Protein AF-A0A2R6QMA4-F1 (afdb_monomer)

Radius of gyration: 35.89 Å; Cα contacts (8 Å, |Δi|>4): 8; chains: 1; bounding box: 121×51×57 Å

Solvent-accessible surface area (backbone atoms only — not comparable to full-atom values): 8297 Å² total; per-residue (Å²): 139,79,84,89,86,84,86,83,83,79,84,91,81,84,79,74,72,69,64,63,62,60,57,60,68,69,70,57,81,78,71,84,70,76,75,81,68,76,78,65,88,81,57,54,73,68,55,47,51,52,52,50,53,50,51,51,50,51,52,50,50,55,51,52,54,50,57,53,52,71,72,54,73,66,62,73,55,56,52,52,52,50,50,52,56,57,70,70,51,81,52,86,86,41,92,81,43,87,59,80,84,58,76,73,50,52,62,73,72,65,48,79,88,81,60,96,70,74,96,78,78,135

InterPro domains:
  IPR015898 G-protein, gamma subunit-like domain [SM01224] (48-122)
  IPR045878 Guanine nucleotide-binding protein subunit gamma 1/2 [PTHR35129] (20-122)

Secondary structure (DSSP, 8-state):
--------PPP--SSSSSHHHHHHHHTS------------TT--HHHHHHHHHHHHHHHHHHHHHHHHHHH---HHHHHHHHHHHHHHS--TTSTTS-----TTTHHHHS--SS--------

Structure (mmCIF, N/CA/C/O backbone):
data_AF-A0A2R6QMA4-F1
#
_entry.id   AF-A0A2R6QMA4-F1
#
loop_
_atom_site.group_PDB
_atom_site.id
_atom_site.type_symbol
_atom_site.label_atom_id
_atom_site.label_alt_id
_atom_site.label_comp_id
_atom_site.label_asym_id
_atom_site.label_entity_id
_atom_site.label_seq_id
_atom_site.pdbx_PDB_ins_code
_atom_site.Cartn_x
_atom_site.Cartn_y
_atom_site.Cartn_z
_atom_site.occupancy
_atom_site.B_iso_or_equiv
_atom_site.auth_seq_id
_atom_site.auth_comp_id
_atom_site.auth_asym_id
_atom_site.auth_atom_id
_atom_site.pdbx_PDB_model_num
ATOM 1 N N . MET A 1 1 ? 88.375 6.491 11.988 1.00 38.50 1 MET A N 1
ATOM 2 C CA . MET A 1 1 ? 87.794 6.666 13.332 1.00 38.50 1 MET A CA 1
ATOM 3 C C . MET A 1 1 ? 86.502 7.444 13.143 1.00 38.50 1 MET A C 1
ATOM 5 O O . MET A 1 1 ? 86.578 8.450 12.461 1.00 38.50 1 MET A O 1
ATOM 9 N N . GLU A 1 2 ? 85.319 7.078 13.617 1.00 39.12 2 GLU A N 1
ATOM 10 C CA . GLU A 1 2 ? 84.864 6.065 14.578 1.00 39.12 2 GLU A CA 1
ATOM 11 C C . GLU A 1 2 ? 83.325 6.240 14.666 1.00 39.12 2 GLU A C 1
ATOM 13 O O . GLU A 1 2 ? 82.897 7.388 14.679 1.00 39.12 2 GLU A O 1
ATOM 18 N N . SER A 1 3 ? 82.569 5.127 14.653 1.00 44.31 3 SER A N 1
ATOM 19 C CA . SER A 1 3 ? 81.203 4.856 15.196 1.00 44.31 3 SER A CA 1
ATOM 20 C C . SER A 1 3 ? 79.996 5.765 14.794 1.00 44.31 3 SER A C 1
ATOM 22 O O . SER A 1 3 ? 80.136 6.978 14.757 1.00 44.31 3 SER A O 1
ATOM 24 N N . VAL A 1 4 ? 78.792 5.317 14.360 1.00 49.19 4 VAL A N 1
ATOM 25 C CA . VAL A 1 4 ? 77.819 4.297 14.868 1.00 49.19 4 VAL A CA 1
ATOM 26 C C . VAL A 1 4 ? 77.375 4.679 16.296 1.00 49.19 4 VAL A C 1
ATOM 28 O O . VAL A 1 4 ? 78.244 4.766 17.149 1.00 49.19 4 VAL A O 1
ATOM 31 N N . ASP A 1 5 ? 76.140 5.001 16.696 1.00 46.47 5 ASP A N 1
ATOM 32 C CA . ASP A 1 5 ? 74.747 4.946 16.219 1.00 46.47 5 ASP A CA 1
ATOM 33 C C . ASP A 1 5 ? 73.987 6.105 16.911 1.00 46.47 5 ASP A C 1
ATOM 35 O O . ASP A 1 5 ? 74.425 6.534 17.973 1.00 46.47 5 ASP A O 1
ATOM 39 N N . ASP A 1 6 ? 72.844 6.560 16.385 1.00 44.97 6 ASP A N 1
ATOM 40 C CA . ASP A 1 6 ? 71.690 6.918 17.230 1.00 44.97 6 ASP A CA 1
ATOM 41 C C . ASP A 1 6 ? 70.394 6.958 16.401 1.00 44.97 6 ASP A C 1
ATOM 43 O O . ASP A 1 6 ? 70.376 7.287 15.215 1.00 44.97 6 ASP A O 1
ATOM 47 N N . GLU A 1 7 ? 69.334 6.523 17.067 1.00 50.53 7 GLU A N 1
ATOM 48 C CA . GLU A 1 7 ? 68.044 6.036 16.589 1.00 50.53 7 GLU A CA 1
ATOM 49 C C . GLU A 1 7 ? 67.293 6.851 15.525 1.00 50.53 7 GLU A C 1
ATOM 51 O O . GLU A 1 7 ? 67.173 8.068 15.600 1.00 50.53 7 GLU A O 1
ATOM 56 N N . GLN A 1 8 ? 66.599 6.124 14.642 1.00 41.62 8 GLN A N 1
ATOM 57 C CA . GLN A 1 8 ? 65.155 6.318 14.493 1.00 41.62 8 GLN A CA 1
ATOM 58 C C . GLN A 1 8 ? 64.525 5.019 13.965 1.00 41.62 8 GLN A C 1
ATOM 60 O O . GLN A 1 8 ? 64.690 4.657 12.799 1.00 41.62 8 GLN A O 1
ATOM 65 N N . GLN A 1 9 ? 63.808 4.295 14.826 1.00 47.06 9 GLN A N 1
ATOM 66 C CA . GLN A 1 9 ? 62.956 3.188 14.392 1.00 47.06 9 GLN A CA 1
ATOM 67 C C . GLN A 1 9 ? 61.738 3.730 13.624 1.00 47.06 9 GLN A C 1
ATOM 69 O O . GLN A 1 9 ? 61.071 4.640 14.125 1.00 47.06 9 GLN A O 1
ATOM 74 N N . PRO A 1 10 ? 61.373 3.177 12.455 1.00 42.16 10 PRO A N 1
ATOM 75 C CA . PRO A 1 10 ? 60.012 3.299 11.960 1.00 42.16 10 PRO A CA 1
ATOM 76 C C . PRO A 1 10 ? 59.115 2.321 12.726 1.00 42.16 10 PRO A C 1
ATOM 78 O O . PRO A 1 10 ? 59.449 1.146 12.888 1.00 42.16 10 PRO A O 1
ATOM 81 N N . ASN A 1 11 ? 57.990 2.837 13.225 1.00 38.81 11 ASN A N 1
ATOM 82 C CA . ASN A 1 11 ? 56.992 2.053 13.937 1.00 38.81 11 ASN A CA 1
ATOM 83 C C . ASN A 1 11 ? 56.497 0.889 13.056 1.00 38.81 11 ASN A C 1
ATOM 85 O O . ASN A 1 11 ? 56.339 1.023 11.843 1.00 38.81 11 ASN A O 1
ATOM 89 N N . LEU A 1 12 ? 56.280 -0.254 13.697 1.00 47.91 12 LEU A N 1
ATOM 90 C CA . LEU A 1 12 ? 55.557 -1.406 13.175 1.00 47.91 12 LEU A CA 1
ATOM 91 C C . LEU A 1 12 ? 54.220 -1.439 13.921 1.00 47.91 12 LEU A C 1
ATOM 93 O O . LEU A 1 12 ? 54.108 -2.127 14.930 1.00 47.91 12 LEU A O 1
ATOM 97 N N . SER A 1 13 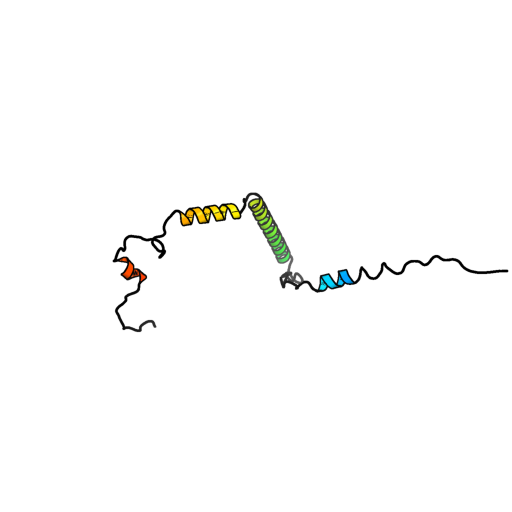? 53.244 -0.622 13.518 1.00 45.88 13 SER A N 1
ATOM 98 C CA . SER A 1 13 ? 51.897 -0.693 14.112 1.00 45.88 13 SER A CA 1
ATOM 99 C C . SER A 1 13 ? 50.750 -0.252 13.191 1.00 45.88 13 SER A C 1
ATOM 101 O O . SER A 1 13 ? 49.711 0.157 13.691 1.00 45.88 13 SER A O 1
ATOM 103 N N . SER A 1 14 ? 50.904 -0.292 11.864 1.00 46.22 14 SER A N 1
ATOM 104 C CA . SER A 1 14 ? 49.837 0.127 10.926 1.00 46.22 14 SER A CA 1
ATOM 105 C C . SER A 1 14 ? 49.531 -0.89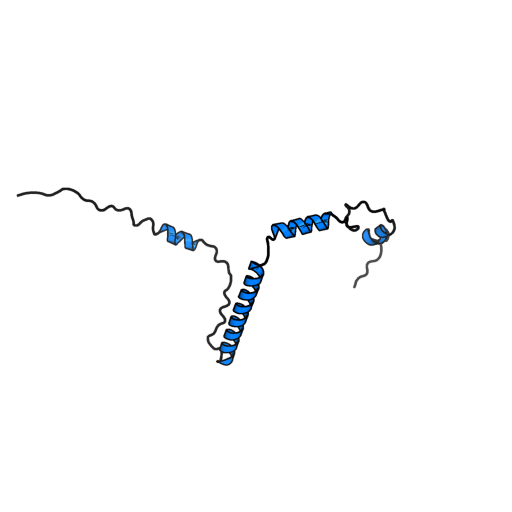9 9.834 1.00 46.22 14 SER A C 1
ATOM 107 O O . SER A 1 14 ? 49.065 -0.521 8.771 1.00 46.22 14 SER A O 1
ATOM 109 N N . LEU A 1 15 ? 49.810 -2.185 10.062 1.00 47.94 15 LEU A N 1
ATOM 110 C CA . LEU A 1 15 ? 49.471 -3.248 9.100 1.00 47.94 15 LEU A CA 1
ATOM 111 C C . LEU A 1 15 ? 48.595 -4.359 9.691 1.00 47.94 15 LEU A C 1
ATOM 113 O O . LEU A 1 15 ? 48.404 -5.376 9.041 1.00 47.94 15 LEU A O 1
ATOM 117 N N . GLU A 1 16 ? 48.067 -4.180 10.903 1.00 48.97 16 GLU A N 1
ATOM 118 C CA . GLU A 1 16 ? 47.198 -5.181 11.543 1.00 48.97 16 GLU A CA 1
ATOM 119 C C . GLU A 1 16 ? 45.730 -4.730 11.638 1.00 48.97 16 GLU A C 1
ATOM 121 O O . GLU A 1 16 ? 44.886 -5.514 12.048 1.00 48.97 16 GLU A O 1
ATOM 126 N N . GLU A 1 17 ? 45.390 -3.505 11.216 1.00 49.88 17 GLU A N 1
ATOM 127 C CA . GLU A 1 17 ? 44.007 -2.996 11.287 1.00 49.88 17 GLU A CA 1
ATOM 128 C C . GLU A 1 17 ? 43.196 -3.235 9.996 1.00 49.88 17 GLU A C 1
ATOM 130 O O . GLU A 1 17 ? 41.970 -3.196 10.036 1.00 49.88 17 GLU A O 1
ATOM 135 N N . ASP A 1 18 ? 43.845 -3.565 8.873 1.00 43.31 18 ASP A N 1
ATOM 136 C CA . ASP A 1 18 ? 43.159 -3.775 7.586 1.00 43.31 18 ASP A CA 1
ATOM 137 C C . ASP A 1 18 ? 42.663 -5.224 7.381 1.00 43.31 18 ASP A C 1
ATOM 139 O O . ASP A 1 18 ? 41.800 -5.472 6.537 1.00 43.31 18 ASP A O 1
ATOM 143 N N . GLU A 1 19 ? 43.179 -6.205 8.136 1.00 51.47 19 GLU A N 1
ATOM 144 C CA . GLU A 1 19 ? 42.798 -7.620 7.962 1.00 51.47 19 GLU A CA 1
ATOM 145 C C . GLU A 1 19 ? 41.523 -8.009 8.737 1.00 51.47 19 GLU A C 1
ATOM 147 O O . GLU A 1 19 ? 40.797 -8.906 8.301 1.00 51.47 19 GLU A O 1
ATOM 152 N N . GLU A 1 20 ? 41.181 -7.315 9.831 1.00 51.16 20 GLU A N 1
ATOM 153 C CA . GLU A 1 20 ? 39.947 -7.595 10.590 1.00 51.16 20 GLU A CA 1
ATOM 154 C C . GLU A 1 20 ? 38.683 -7.030 9.912 1.00 51.16 20 GLU A C 1
ATOM 156 O O . GLU A 1 20 ? 37.587 -7.576 10.085 1.00 51.16 20 GLU A O 1
ATOM 161 N N . GLU A 1 21 ? 38.808 -5.987 9.083 1.00 49.62 21 GLU A N 1
ATOM 162 C CA . GLU A 1 21 ? 37.663 -5.412 8.362 1.00 49.62 21 GLU A CA 1
ATOM 163 C C . GLU A 1 21 ? 37.218 -6.286 7.171 1.00 49.62 21 GLU A C 1
ATOM 165 O O . GLU A 1 21 ? 36.022 -6.366 6.879 1.00 49.62 21 GLU A O 1
ATOM 170 N N . GLU A 1 22 ? 38.140 -7.021 6.532 1.00 51.47 22 GLU A N 1
ATOM 171 C CA . GLU A 1 22 ? 37.840 -7.957 5.432 1.00 51.47 22 GLU A CA 1
ATOM 172 C C . GLU A 1 22 ? 37.097 -9.219 5.909 1.00 51.47 22 GLU A C 1
ATOM 174 O O . GLU A 1 22 ? 36.230 -9.751 5.199 1.00 51.47 22 GLU A O 1
ATOM 179 N N . GLU A 1 23 ? 37.381 -9.704 7.123 1.00 50.25 23 GLU A N 1
ATOM 180 C CA . GLU A 1 23 ? 36.742 -10.913 7.655 1.00 50.25 23 GLU A CA 1
ATOM 181 C C . GLU A 1 23 ? 35.278 -10.659 8.069 1.00 50.25 23 GLU A C 1
ATOM 183 O O . GLU A 1 23 ? 34.412 -11.531 7.903 1.00 50.25 23 GLU A O 1
ATOM 188 N N . ALA A 1 24 ? 34.951 -9.434 8.496 1.00 51.19 24 ALA A N 1
ATOM 189 C CA . ALA A 1 24 ? 33.599 -9.043 8.900 1.00 51.19 24 ALA A CA 1
ATOM 190 C C . ALA A 1 24 ? 32.589 -9.025 7.732 1.00 51.19 24 ALA A C 1
ATOM 192 O O . ALA A 1 24 ? 31.400 -9.302 7.926 1.00 51.19 24 ALA A O 1
ATOM 193 N N . ILE A 1 25 ? 33.045 -8.788 6.497 1.00 55.75 25 ILE A N 1
ATOM 194 C CA . ILE A 1 25 ? 32.186 -8.779 5.294 1.00 55.75 25 ILE A CA 1
ATOM 195 C C . ILE A 1 25 ? 31.817 -10.208 4.857 1.00 55.75 25 ILE A C 1
ATOM 197 O O . ILE A 1 25 ? 30.804 -10.433 4.186 1.00 55.75 25 ILE A O 1
ATOM 201 N N . ARG A 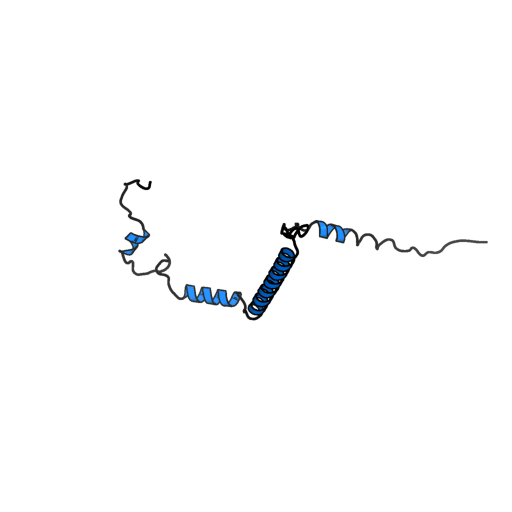1 26 ? 32.608 -11.212 5.261 1.00 55.38 26 ARG A N 1
ATOM 202 C CA . ARG A 1 26 ? 32.385 -12.625 4.911 1.00 55.38 26 ARG A CA 1
ATOM 203 C C . ARG A 1 26 ? 31.309 -13.296 5.777 1.00 55.38 26 ARG A C 1
ATOM 205 O O . ARG A 1 26 ? 30.758 -14.318 5.358 1.00 55.38 26 ARG A O 1
ATOM 212 N N . ALA A 1 27 ? 30.985 -12.728 6.938 1.00 57.72 27 ALA A N 1
ATOM 213 C CA . ALA A 1 27 ? 30.033 -13.293 7.897 1.00 57.72 27 ALA A CA 1
ATOM 214 C C . ALA A 1 27 ? 28.571 -12.844 7.693 1.00 57.72 27 ALA A C 1
ATOM 216 O O . ALA A 1 27 ? 27.689 -13.280 8.436 1.00 57.72 27 ALA A O 1
ATOM 217 N N . LEU A 1 28 ? 28.276 -12.015 6.684 1.00 60.19 28 LEU A N 1
ATOM 218 C CA . LEU A 1 28 ? 26.895 -11.646 6.381 1.00 60.19 28 LEU A CA 1
ATOM 219 C C . LEU A 1 28 ? 26.153 -12.862 5.789 1.00 60.19 28 LEU A C 1
ATOM 221 O O . LEU A 1 28 ? 26.645 -13.462 4.824 1.00 60.19 28 LEU A O 1
ATOM 225 N N . PRO A 1 29 ? 24.975 -13.254 6.317 1.00 53.34 29 PRO A N 1
ATOM 226 C CA . PRO A 1 29 ? 24.168 -14.278 5.676 1.00 53.34 29 PRO A CA 1
ATOM 227 C C . PRO A 1 29 ? 23.853 -13.800 4.261 1.00 53.34 29 PRO A C 1
ATOM 229 O O . PRO A 1 29 ? 23.192 -12.780 4.074 1.00 53.34 29 PRO A O 1
ATOM 232 N N . LYS A 1 30 ? 24.354 -14.535 3.263 1.00 51.25 30 LYS A N 1
ATOM 233 C CA . LYS A 1 30 ? 23.948 -14.394 1.865 1.00 51.25 30 LYS A CA 1
ATOM 234 C C . LYS A 1 30 ? 22.453 -14.661 1.836 1.00 51.25 30 LYS A C 1
ATOM 236 O O . LYS A 1 30 ? 22.032 -15.817 1.805 1.00 51.25 30 LYS A O 1
ATOM 241 N N . SER A 1 31 ? 21.658 -13.599 1.935 1.00 50.12 31 SER A N 1
ATOM 242 C CA . SER A 1 31 ? 20.238 -13.674 1.664 1.00 50.12 31 SER A CA 1
ATOM 243 C C . SER A 1 31 ? 20.140 -14.195 0.242 1.00 50.12 31 SER A C 1
ATOM 245 O O . SER A 1 31 ? 20.651 -13.612 -0.712 1.00 50.12 31 SER A O 1
ATOM 247 N N . SER A 1 32 ? 19.581 -15.389 0.125 1.00 52.12 32 SER A N 1
ATOM 248 C CA . SER A 1 32 ? 19.302 -16.044 -1.136 1.00 52.12 32 SER A CA 1
ATOM 249 C C . SER A 1 32 ? 18.154 -15.306 -1.818 1.00 52.12 32 SER A C 1
ATOM 251 O O . SER A 1 32 ? 17.055 -15.838 -1.945 1.00 52.12 32 SER A O 1
ATOM 253 N N . SER A 1 33 ? 18.366 -14.056 -2.220 1.00 54.25 33 SER A N 1
ATOM 254 C CA . SER A 1 33 ? 17.698 -13.568 -3.409 1.00 54.25 33 SER A CA 1
ATOM 255 C C . SER A 1 33 ? 18.524 -14.111 -4.565 1.00 54.25 33 SER A C 1
ATOM 257 O O . SER A 1 33 ? 19.568 -13.579 -4.941 1.00 54.25 33 SER A O 1
ATOM 259 N N . GLU A 1 34 ? 18.099 -15.256 -5.094 1.00 53.44 34 GLU A N 1
ATOM 260 C CA . GLU A 1 34 ? 18.490 -15.632 -6.444 1.00 53.44 34 GLU A CA 1
ATOM 261 C C . GLU A 1 34 ? 18.103 -14.455 -7.342 1.00 53.44 34 GLU A C 1
ATOM 263 O O . GLU A 1 34 ? 16.938 -14.248 -7.679 1.00 53.44 34 GLU A O 1
ATOM 268 N N . THR A 1 35 ? 19.083 -13.622 -7.677 1.00 53.03 35 THR A N 1
ATOM 269 C CA . THR A 1 35 ? 18.959 -12.682 -8.776 1.00 53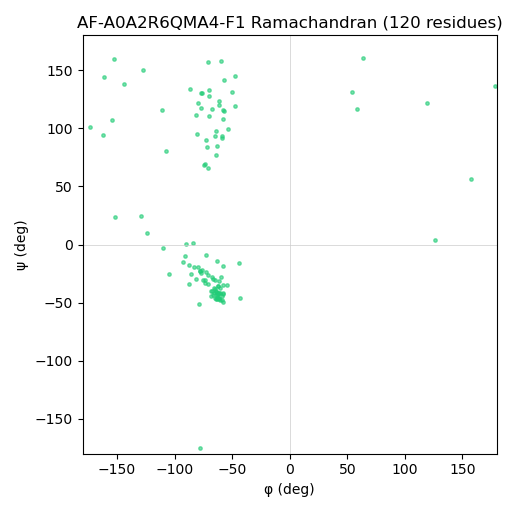.03 35 THR A CA 1
ATOM 270 C C . THR A 1 35 ? 18.814 -13.557 -10.008 1.00 53.03 35 THR A C 1
ATOM 272 O O . THR A 1 35 ? 19.789 -14.108 -10.521 1.00 53.03 35 THR A O 1
ATOM 275 N N . ILE A 1 36 ? 17.567 -13.753 -10.442 1.00 60.91 36 ILE A N 1
ATOM 276 C CA . ILE A 1 36 ? 17.245 -14.365 -11.726 1.00 60.91 36 ILE A CA 1
ATOM 277 C C . ILE A 1 36 ? 17.813 -13.410 -12.772 1.00 60.91 36 ILE A C 1
ATOM 279 O O . ILE A 1 36 ? 17.139 -12.507 -13.254 1.00 60.91 36 ILE A O 1
ATOM 283 N N . THR A 1 37 ? 19.096 -13.561 -13.080 1.00 59.75 37 THR A N 1
ATOM 284 C CA . THR A 1 37 ? 19.689 -12.974 -14.268 1.00 59.75 37 THR A CA 1
ATOM 285 C C . THR A 1 37 ? 19.099 -13.771 -15.427 1.00 59.75 37 THR A C 1
ATOM 287 O O . THR A 1 37 ? 19.346 -14.977 -15.532 1.00 59.75 37 THR A O 1
ATOM 290 N N . PRO A 1 38 ? 18.228 -13.184 -16.269 1.00 61.88 38 PRO A N 1
ATOM 291 C CA . PRO A 1 38 ? 17.733 -13.917 -17.420 1.00 61.88 38 PRO A CA 1
ATOM 292 C C . PRO A 1 38 ? 18.951 -14.251 -18.283 1.00 61.88 38 PRO A C 1
ATOM 294 O O . PRO A 1 38 ? 19.699 -13.368 -18.693 1.00 61.88 38 PRO A O 1
ATOM 297 N N . ASN A 1 39 ? 19.194 -15.545 -18.495 1.00 64.62 39 ASN A N 1
ATOM 298 C CA . ASN A 1 39 ? 20.315 -16.047 -19.283 1.00 64.62 39 ASN A CA 1
ATOM 299 C C . ASN A 1 39 ? 20.230 -15.481 -20.712 1.00 64.62 39 ASN A C 1
ATOM 301 O O . ASN A 1 39 ? 19.571 -16.059 -21.573 1.00 64.62 39 ASN A O 1
ATOM 305 N N . PHE A 1 40 ? 20.882 -14.339 -20.965 1.00 62.00 40 PHE A N 1
ATOM 306 C CA . PHE A 1 40 ? 20.835 -13.621 -22.245 1.00 62.00 40 PHE A CA 1
ATOM 307 C C . PHE A 1 40 ? 21.613 -14.312 -23.376 1.00 62.00 40 PHE A C 1
ATOM 309 O O . PHE A 1 40 ? 21.486 -13.946 -24.547 1.00 62.00 40 PHE A O 1
ATOM 316 N N . ILE A 1 41 ? 22.380 -15.351 -23.039 1.00 58.28 41 ILE A N 1
ATOM 317 C CA . ILE A 1 41 ? 23.207 -16.149 -23.946 1.00 58.28 41 ILE A CA 1
ATOM 318 C C . ILE A 1 41 ? 22.284 -17.021 -24.820 1.00 58.28 41 ILE A C 1
ATOM 320 O O . ILE A 1 41 ? 21.983 -18.165 -24.496 1.00 58.28 41 ILE A O 1
ATOM 324 N N . GLY A 1 42 ? 21.775 -16.446 -25.917 1.00 61.69 42 GLY A N 1
ATOM 325 C CA . GLY A 1 42 ? 20.941 -17.133 -26.919 1.00 61.69 42 GLY A CA 1
ATOM 326 C C . GLY A 1 42 ? 19.587 -16.480 -27.232 1.00 61.69 42 GLY A C 1
ATOM 327 O O . GLY A 1 42 ? 18.802 -17.038 -28.003 1.00 61.69 42 GLY A O 1
ATOM 328 N N . LEU A 1 43 ? 19.270 -15.310 -26.664 1.00 67.12 43 LEU A N 1
ATOM 329 C CA . LEU A 1 43 ? 18.032 -14.598 -26.996 1.00 67.12 43 LEU A CA 1
ATOM 330 C C . LEU A 1 43 ? 18.174 -13.836 -28.323 1.00 67.12 43 LEU A C 1
ATOM 332 O O . LEU A 1 43 ? 19.028 -12.972 -28.487 1.00 67.12 43 LEU A O 1
ATOM 336 N N . GLY A 1 44 ? 17.307 -14.148 -29.291 1.00 81.75 44 GLY A N 1
ATOM 337 C CA . GLY A 1 44 ? 17.214 -13.387 -30.538 1.00 81.75 44 GLY A CA 1
ATOM 338 C C . GLY A 1 44 ? 16.866 -11.914 -30.290 1.00 81.75 44 GLY A C 1
ATOM 339 O O . GLY A 1 44 ? 16.267 -11.572 -29.272 1.00 81.75 44 GLY A O 1
ATOM 340 N N . LYS A 1 45 ? 17.197 -11.048 -31.255 1.00 86.44 45 LYS A N 1
ATOM 341 C CA . LYS A 1 45 ? 17.050 -9.578 -31.194 1.00 86.44 45 LYS A CA 1
ATOM 342 C C . LYS A 1 45 ? 15.722 -9.102 -30.589 1.00 86.44 45 LYS A C 1
ATOM 344 O O . LYS A 1 45 ? 15.717 -8.250 -29.714 1.00 86.44 45 LYS A O 1
ATOM 349 N N . HIS A 1 46 ? 14.610 -9.699 -31.017 1.00 88.25 46 HIS A N 1
ATOM 350 C CA . HIS A 1 46 ? 13.270 -9.359 -30.529 1.00 88.25 46 HIS A CA 1
ATOM 351 C C . HIS A 1 46 ? 13.061 -9.692 -29.055 1.00 88.25 46 HIS A C 1
ATOM 353 O O . HIS A 1 46 ? 12.414 -8.938 -28.341 1.00 88.25 46 HIS A O 1
ATOM 359 N N . ARG A 1 47 ? 13.619 -10.811 -28.586 1.00 87.19 47 ARG A N 1
ATOM 360 C CA . ARG A 1 47 ? 13.481 -11.210 -27.187 1.00 87.19 47 ARG A CA 1
ATOM 361 C C . ARG A 1 47 ? 14.349 -10.341 -26.279 1.00 87.19 47 ARG A C 1
ATOM 363 O O . ARG A 1 47 ? 13.940 -10.055 -25.165 1.00 87.19 47 ARG A O 1
ATOM 370 N N . MET A 1 48 ? 15.513 -9.901 -26.768 1.00 89.81 48 M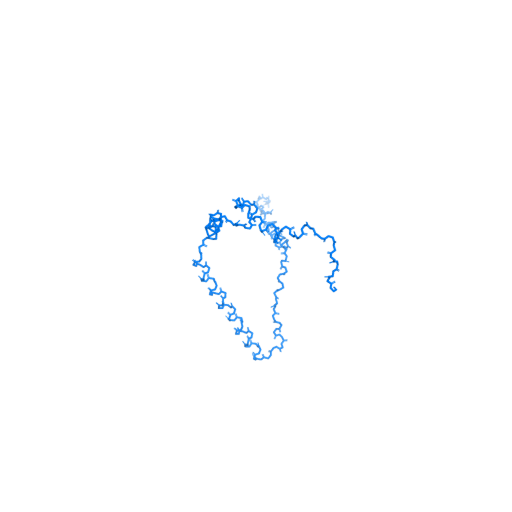ET A N 1
ATOM 371 C CA . MET A 1 48 ? 16.321 -8.903 -26.063 1.00 89.81 48 MET A CA 1
ATOM 372 C C . MET A 1 48 ? 15.586 -7.563 -25.975 1.00 89.81 48 MET A C 1
ATOM 374 O O . MET A 1 48 ? 15.498 -7.014 -24.887 1.00 89.81 48 MET A O 1
ATOM 378 N N . ALA A 1 49 ? 14.997 -7.080 -27.075 1.00 90.44 49 ALA A N 1
ATOM 379 C CA . ALA A 1 49 ? 14.200 -5.851 -27.067 1.00 90.44 49 ALA A CA 1
ATOM 380 C C . ALA A 1 49 ? 13.015 -5.943 -26.092 1.00 90.44 49 ALA A C 1
ATOM 382 O O . ALA A 1 49 ? 12.881 -5.095 -25.224 1.00 90.44 49 ALA A O 1
ATOM 383 N N . ALA A 1 50 ? 12.243 -7.033 -26.135 1.00 92.25 50 ALA A N 1
ATOM 384 C CA . ALA A 1 50 ? 11.128 -7.240 -25.211 1.00 92.25 50 ALA A CA 1
ATOM 385 C C . ALA A 1 50 ? 11.573 -7.324 -23.739 1.00 92.25 50 ALA A C 1
ATOM 387 O O . ALA A 1 50 ? 10.863 -6.856 -22.855 1.00 92.25 50 ALA A O 1
ATOM 388 N N . ALA A 1 51 ? 12.742 -7.912 -23.460 1.00 92.06 51 ALA A N 1
ATOM 389 C CA . ALA A 1 51 ? 13.296 -7.936 -22.109 1.00 92.06 51 ALA A CA 1
ATOM 390 C C . ALA A 1 51 ? 13.705 -6.532 -21.638 1.00 92.06 51 ALA A C 1
ATOM 392 O O . ALA A 1 51 ? 13.454 -6.185 -20.489 1.00 92.06 51 ALA A O 1
ATOM 393 N N . VAL A 1 52 ? 14.291 -5.720 -22.522 1.00 94.00 52 VAL A N 1
ATOM 394 C CA . VAL A 1 52 ? 14.615 -4.315 -22.233 1.00 94.00 52 VAL A CA 1
ATOM 395 C C . VAL A 1 52 ? 13.342 -3.506 -21.986 1.00 94.00 52 VAL A C 1
ATOM 397 O O . VAL A 1 52 ? 13.270 -2.814 -20.976 1.00 94.00 52 VAL A O 1
ATOM 400 N N . ASP A 1 53 ? 12.325 -3.645 -22.837 1.00 96.12 53 ASP A N 1
ATOM 401 C CA . ASP A 1 53 ? 11.040 -2.952 -22.681 1.00 96.12 53 ASP A CA 1
ATOM 402 C C . ASP A 1 53 ? 10.354 -3.344 -21.367 1.00 96.12 53 ASP A C 1
ATOM 404 O O . ASP A 1 53 ? 9.838 -2.494 -20.643 1.00 96.12 53 ASP A O 1
ATOM 408 N N . HIS A 1 54 ? 10.396 -4.631 -21.014 1.00 96.00 54 HIS A N 1
ATOM 409 C CA . HIS A 1 54 ? 9.860 -5.122 -19.751 1.00 96.00 54 HIS A CA 1
ATOM 410 C C . HIS A 1 54 ? 10.588 -4.529 -18.541 1.00 96.00 54 HIS A C 1
ATOM 412 O O . HIS A 1 54 ? 9.935 -4.092 -17.595 1.00 96.00 54 HIS A O 1
ATOM 418 N N . LEU A 1 55 ? 11.924 -4.489 -18.567 1.00 97.12 55 LEU A N 1
ATOM 419 C CA . LEU A 1 55 ? 12.710 -3.873 -17.497 1.00 97.12 55 LEU A CA 1
ATOM 420 C C . LEU A 1 55 ? 12.444 -2.368 -17.405 1.00 97.12 55 LEU A C 1
ATOM 422 O O . LEU A 1 55 ? 12.312 -1.845 -16.305 1.00 97.12 55 LEU A O 1
ATOM 426 N N . HIS A 1 56 ? 12.312 -1.680 -18.538 1.00 97.88 56 HIS A N 1
ATOM 427 C CA . HIS A 1 56 ? 11.970 -0.261 -18.560 1.00 97.88 56 HIS A CA 1
ATOM 428 C C . HIS A 1 56 ? 10.591 0.001 -17.942 1.00 97.88 56 HIS A C 1
ATOM 430 O O . HIS A 1 56 ? 10.444 0.908 -17.128 1.00 97.88 56 HIS A O 1
ATOM 436 N N . HIS A 1 57 ? 9.607 -0.841 -18.257 1.00 98.12 57 HIS A N 1
ATOM 437 C CA . HIS A 1 57 ? 8.280 -0.768 -17.656 1.00 98.12 57 HIS A CA 1
ATOM 438 C C . HIS A 1 57 ? 8.310 -1.024 -16.143 1.00 98.12 57 HIS A C 1
ATOM 440 O O . HIS A 1 57 ? 7.668 -0.300 -15.392 1.00 98.12 57 HIS A O 1
ATOM 446 N N . GLN A 1 58 ? 9.088 -2.007 -15.675 1.00 98.25 58 GLN A N 1
ATOM 447 C CA . GLN A 1 58 ? 9.268 -2.231 -14.236 1.00 98.25 58 GLN A CA 1
ATOM 448 C C . GLN A 1 58 ? 9.908 -1.024 -13.543 1.00 98.25 58 GLN A C 1
ATOM 450 O O . GLN A 1 58 ? 9.465 -0.641 -12.466 1.00 98.25 58 GLN A O 1
ATOM 455 N N . ILE A 1 59 ? 10.919 -0.406 -14.164 1.00 98.38 59 ILE A N 1
ATOM 456 C CA . ILE A 1 59 ? 11.536 0.821 -13.642 1.00 98.38 59 ILE A CA 1
ATOM 457 C C . ILE A 1 59 ? 10.487 1.928 -13.521 1.00 98.38 59 ILE A C 1
ATOM 459 O O . ILE A 1 59 ? 10.435 2.591 -12.491 1.00 98.38 59 ILE A O 1
ATOM 463 N N . GLN A 1 60 ? 9.643 2.099 -14.540 1.00 98.38 60 GLN A N 1
ATOM 464 C CA . GLN A 1 60 ? 8.589 3.108 -14.531 1.00 98.38 60 GLN A CA 1
ATOM 465 C C . GLN A 1 60 ? 7.570 2.868 -13.408 1.00 98.38 60 GLN A C 1
ATOM 467 O O . GLN A 1 60 ? 7.265 3.806 -12.679 1.00 98.38 60 GLN A O 1
ATOM 472 N N . ILE A 1 61 ? 7.093 1.629 -13.230 1.00 98.25 61 ILE A N 1
ATOM 473 C CA . ILE A 1 61 ? 6.163 1.281 -12.141 1.00 98.25 61 ILE A CA 1
ATOM 474 C C . ILE A 1 61 ? 6.780 1.615 -10.785 1.00 98.25 61 ILE A C 1
ATOM 476 O O . ILE A 1 61 ? 6.158 2.285 -9.973 1.00 98.25 61 ILE A O 1
ATOM 480 N N . ILE A 1 62 ? 8.020 1.181 -10.544 1.00 98.12 62 ILE A N 1
ATOM 481 C CA . ILE A 1 62 ? 8.683 1.404 -9.253 1.00 98.12 62 ILE A CA 1
ATOM 482 C C . ILE A 1 62 ? 8.853 2.906 -8.978 1.00 98.12 62 ILE A C 1
ATOM 484 O O . ILE A 1 62 ? 8.756 3.339 -7.834 1.00 98.12 62 ILE A O 1
ATOM 488 N N . GLN A 1 63 ? 9.113 3.711 -10.011 1.00 97.94 63 GLN A N 1
ATOM 489 C CA . GLN A 1 63 ? 9.205 5.166 -9.873 1.00 97.94 63 GLN A CA 1
ATOM 490 C C . GLN A 1 63 ? 7.857 5.800 -9.515 1.00 97.94 63 GLN A C 1
ATOM 492 O O . GLN A 1 63 ? 7.822 6.652 -8.632 1.00 97.94 63 GLN A O 1
ATOM 497 N N . GLU A 1 64 ? 6.773 5.366 -10.158 1.00 97.06 64 GLU A N 1
ATOM 498 C CA . GLU A 1 64 ? 5.409 5.820 -9.863 1.00 97.06 64 GLU A CA 1
ATOM 499 C C . GLU A 1 64 ? 4.994 5.442 -8.430 1.00 97.06 64 GLU A C 1
ATOM 501 O O . GLU A 1 64 ? 4.568 6.303 -7.665 1.00 97.06 64 GLU A O 1
ATOM 506 N N . GLU A 1 65 ? 5.229 4.193 -8.014 1.00 96.19 65 GLU A N 1
ATOM 507 C CA . GLU A 1 65 ? 4.952 3.732 -6.645 1.00 96.19 65 GLU A CA 1
ATOM 508 C C . GLU A 1 65 ? 5.748 4.521 -5.589 1.00 96.19 65 GLU A C 1
ATOM 510 O O . GLU A 1 65 ? 5.238 4.809 -4.504 1.00 96.19 65 GLU A O 1
ATOM 515 N N . LEU A 1 66 ? 6.997 4.895 -5.886 1.00 96.44 66 LEU A N 1
ATOM 516 C CA . LEU A 1 66 ? 7.808 5.721 -4.988 1.00 96.44 66 LEU A CA 1
ATOM 517 C C . LEU A 1 66 ? 7.281 7.154 -4.870 1.00 96.44 66 LEU A C 1
ATOM 519 O O . LEU A 1 66 ? 7.281 7.697 -3.765 1.00 96.44 66 LEU A O 1
ATOM 523 N N . GLU A 1 67 ? 6.831 7.753 -5.975 1.00 96.00 67 GLU A N 1
ATOM 524 C CA . GLU A 1 67 ? 6.203 9.080 -5.964 1.00 96.00 67 GLU A CA 1
ATOM 525 C C . GLU A 1 67 ? 4.914 9.064 -5.129 1.00 96.00 67 GLU A C 1
ATOM 527 O O . GLU A 1 67 ? 4.699 9.947 -4.297 1.00 96.00 67 GLU A O 1
ATOM 532 N N . GLU A 1 68 ? 4.095 8.017 -5.258 1.00 94.69 68 GLU A N 1
ATOM 533 C CA . GLU A 1 68 ? 2.915 7.836 -4.408 1.00 94.69 68 GLU A CA 1
ATOM 534 C C . GLU A 1 68 ? 3.293 7.703 -2.925 1.00 94.69 68 GLU A C 1
ATOM 536 O O . GLU A 1 68 ? 2.699 8.375 -2.076 1.00 94.69 68 GLU A O 1
ATOM 541 N N . LEU A 1 69 ? 4.305 6.892 -2.596 1.00 92.44 69 LEU A N 1
ATOM 542 C CA . LEU A 1 69 ? 4.778 6.702 -1.219 1.00 92.44 69 LEU A CA 1
ATOM 543 C C . LEU A 1 69 ? 5.298 7.991 -0.573 1.00 92.44 69 LEU A C 1
ATOM 545 O O . LEU A 1 69 ? 5.135 8.148 0.636 1.00 92.44 69 LEU A O 1
ATOM 549 N N . GLU A 1 70 ? 5.874 8.917 -1.342 1.00 90.38 70 GLU A N 1
ATOM 550 C CA . GLU A 1 70 ? 6.296 10.229 -0.829 1.00 90.38 70 GLU A CA 1
ATOM 551 C C . GLU A 1 70 ? 5.099 11.074 -0.359 1.00 90.38 70 GLU A C 1
ATOM 553 O O . GLU A 1 70 ? 5.211 11.856 0.588 1.00 90.38 70 GLU A O 1
ATOM 558 N N . THR A 1 71 ? 3.931 10.886 -0.977 1.00 90.81 71 THR A N 1
ATOM 559 C CA . THR A 1 71 ? 2.694 11.574 -0.573 1.00 90.81 71 THR A CA 1
ATOM 560 C C . THR A 1 71 ? 1.965 10.894 0.586 1.00 90.81 71 THR A C 1
ATOM 562 O O . THR A 1 71 ? 1.138 11.528 1.251 1.00 90.81 71 THR A O 1
ATOM 565 N N . LEU A 1 72 ? 2.249 9.614 0.846 1.00 88.62 72 LEU A N 1
ATOM 566 C CA . LEU A 1 72 ? 1.600 8.853 1.909 1.00 88.62 72 LEU A CA 1
ATOM 567 C C . LEU A 1 72 ? 2.157 9.251 3.286 1.00 88.62 72 LEU A C 1
ATOM 569 O O . LEU A 1 72 ? 3.360 9.303 3.522 1.00 88.62 72 LEU A O 1
ATOM 573 N N . GLY A 1 73 ? 1.248 9.542 4.220 1.00 86.62 73 GLY A N 1
ATOM 574 C CA . GLY A 1 73 ? 1.590 9.931 5.589 1.00 86.62 73 GLY A CA 1
ATOM 575 C C . GLY A 1 73 ? 1.987 8.758 6.493 1.00 86.62 73 GLY A C 1
ATOM 576 O O . GLY A 1 73 ? 2.062 7.601 6.083 1.00 86.62 73 GLY A O 1
ATOM 577 N N . GLU A 1 74 ? 2.202 9.048 7.779 1.00 92.25 74 GLU A N 1
ATOM 578 C CA . GLU A 1 74 ? 2.573 8.032 8.765 1.00 92.25 74 GLU A CA 1
ATOM 579 C C . GLU A 1 74 ? 1.502 6.942 8.926 1.00 92.25 74 GLU A C 1
ATOM 581 O O . GLU A 1 74 ? 0.374 7.202 9.359 1.00 92.25 74 GLU A O 1
ATOM 586 N N . SER A 1 75 ? 1.897 5.682 8.729 1.00 93.50 75 SER A N 1
ATOM 587 C CA . SER A 1 75 ? 1.037 4.527 9.019 1.00 93.50 75 SER A CA 1
ATOM 588 C C . SER A 1 75 ? 0.622 4.464 10.493 1.00 93.50 75 SER A C 1
ATOM 590 O O . SER A 1 75 ? -0.466 3.990 10.813 1.00 93.50 75 SER A O 1
ATOM 592 N N . SER A 1 76 ? 1.454 4.999 11.396 1.00 94.19 76 SER A N 1
ATOM 593 C CA . SER A 1 76 ? 1.181 5.067 12.835 1.00 94.19 76 SER A CA 1
ATOM 594 C C . SER A 1 76 ? -0.116 5.823 13.150 1.00 94.19 76 SER A C 1
ATOM 596 O O . SER A 1 76 ? -0.829 5.461 14.089 1.00 94.19 76 SER A O 1
ATOM 598 N N . LEU A 1 77 ? -0.429 6.851 12.357 1.00 92.88 77 LEU A N 1
ATOM 599 C CA . LEU A 1 77 ? -1.596 7.707 12.527 1.00 92.88 77 LEU A CA 1
ATOM 600 C C . LEU A 1 77 ? -2.843 6.997 11.989 1.00 92.88 77 LEU A C 1
ATOM 602 O O . LEU A 1 77 ? -3.803 6.801 12.733 1.00 92.88 77 LEU A O 1
ATOM 606 N N . VAL A 1 78 ? -2.767 6.489 10.756 1.00 94.00 78 VAL A N 1
ATOM 607 C CA . VAL A 1 78 ? -3.855 5.734 10.112 1.00 94.00 78 VAL A CA 1
ATOM 608 C C . VAL A 1 78 ? -4.252 4.510 10.942 1.00 94.00 78 VAL A C 1
ATOM 610 O O . VAL A 1 78 ? -5.436 4.251 11.146 1.00 94.00 78 VAL A O 1
ATOM 613 N N . CYS A 1 79 ? -3.283 3.776 11.495 1.00 95.44 79 CYS A N 1
ATOM 614 C CA . CYS A 1 79 ? -3.563 2.623 12.350 1.00 95.44 79 CYS A CA 1
ATOM 615 C C . CYS A 1 79 ? -4.267 3.015 13.659 1.00 95.44 79 CYS A C 1
ATOM 617 O O . CYS A 1 79 ? -5.160 2.296 14.102 1.00 95.44 79 CYS A O 1
ATOM 619 N N . LYS A 1 80 ? -3.906 4.147 14.279 1.00 95.38 80 LYS A N 1
ATOM 620 C CA . LYS A 1 80 ? -4.598 4.643 15.485 1.00 95.38 80 LYS A CA 1
ATOM 621 C C . LYS A 1 80 ? -6.037 5.043 15.176 1.00 95.38 80 LYS A C 1
ATOM 623 O O . LYS A 1 80 ? -6.933 4.724 15.953 1.00 95.38 80 LYS A O 1
ATOM 628 N N . GLU A 1 81 ? -6.261 5.714 14.050 1.00 95.06 81 GLU A N 1
ATOM 629 C CA . GLU A 1 81 ? -7.605 6.065 13.585 1.00 95.06 81 GLU A CA 1
ATOM 630 C C . GLU A 1 81 ? -8.436 4.815 13.289 1.00 95.06 81 GLU A C 1
ATOM 632 O O . GLU A 1 81 ? -9.585 4.717 13.719 1.00 95.06 81 GLU A O 1
ATOM 637 N N . LEU A 1 82 ? -7.846 3.816 12.632 1.00 95.12 82 LEU A N 1
ATOM 638 C CA . LEU A 1 82 ? -8.507 2.544 12.362 1.00 95.12 82 LEU A CA 1
ATOM 639 C C . LEU A 1 82 ? -8.916 1.832 13.658 1.00 95.12 82 LEU A C 1
ATOM 641 O O . LEU A 1 82 ? -10.060 1.408 13.787 1.00 95.12 82 LEU A O 1
ATOM 645 N N . VAL A 1 83 ? -8.021 1.734 14.641 1.00 94.62 83 VAL A N 1
ATOM 646 C CA . VAL A 1 83 ? -8.357 1.127 15.940 1.00 94.62 83 VAL A CA 1
ATOM 647 C C . VAL A 1 83 ? -9.466 1.919 16.635 1.00 94.62 83 VAL A C 1
ATOM 649 O O . VAL A 1 83 ? -10.462 1.331 17.041 1.00 94.62 83 VAL A O 1
ATOM 652 N N . SER A 1 84 ? -9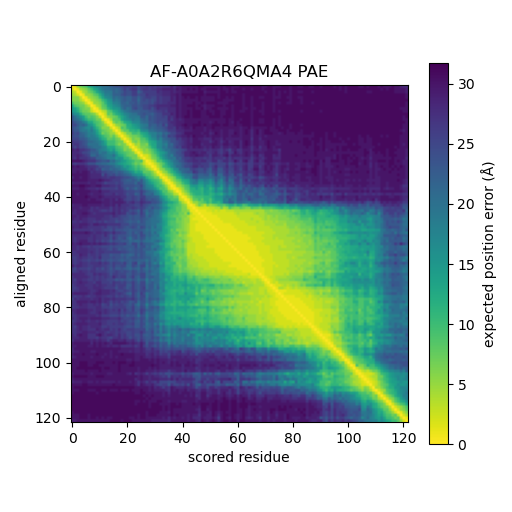.352 3.249 16.685 1.00 94.88 84 SER A N 1
ATOM 653 C CA . SER A 1 84 ? -10.368 4.125 17.285 1.00 94.88 84 SER A CA 1
ATOM 654 C C . SER A 1 84 ? -11.746 3.956 16.629 1.00 94.88 84 SER A C 1
ATOM 656 O O . SER A 1 84 ? -12.766 3.857 17.312 1.00 94.88 84 SER A O 1
ATOM 658 N N . THR A 1 85 ? -11.793 3.867 15.297 1.00 93.56 85 THR A N 1
ATOM 659 C CA . THR A 1 85 ? -13.048 3.671 14.555 1.00 93.56 85 THR A CA 1
ATOM 660 C C . THR A 1 85 ? -13.649 2.290 14.801 1.00 93.56 85 THR A C 1
ATOM 662 O O . THR A 1 85 ? -14.849 2.200 15.070 1.00 93.56 85 THR A O 1
ATOM 665 N N . VAL A 1 86 ? -12.838 1.232 14.784 1.00 92.38 86 VAL A N 1
ATOM 666 C CA . VAL A 1 86 ? -13.289 -0.141 15.058 1.00 92.38 86 VAL A CA 1
ATOM 667 C C . VAL A 1 86 ? -13.787 -0.292 16.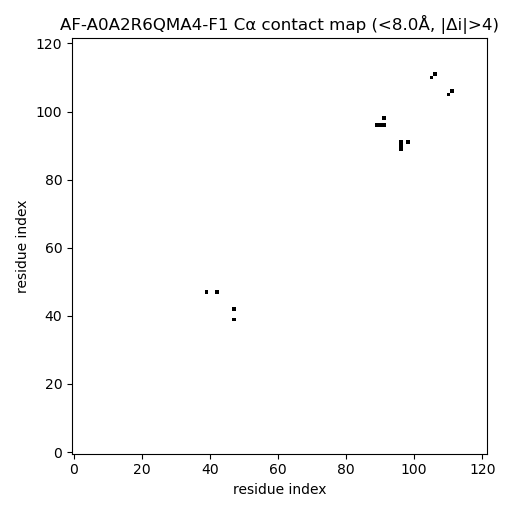498 1.00 92.38 86 VAL A C 1
ATOM 669 O O . VAL A 1 86 ? -14.821 -0.912 16.720 1.00 92.38 86 VAL A O 1
ATOM 672 N N . GLU A 1 87 ? -13.111 0.310 17.475 1.00 90.12 87 GLU A N 1
ATOM 673 C CA . GLU A 1 87 ? -13.520 0.254 18.885 1.00 90.12 87 GLU A CA 1
ATOM 674 C C . GLU A 1 87 ? -14.766 1.102 19.184 1.00 90.12 87 GLU A C 1
ATOM 676 O O . GLU A 1 87 ? -15.484 0.830 20.148 1.00 90.12 87 GLU A O 1
ATOM 681 N N . SER A 1 88 ? -15.055 2.117 18.363 1.00 89.25 88 SER A N 1
ATOM 682 C CA . SER A 1 88 ? -16.209 2.999 18.570 1.00 89.25 88 SER A CA 1
ATOM 683 C C . SER A 1 88 ? -17.562 2.331 18.294 1.00 89.25 88 SER A C 1
ATOM 685 O O . SER A 1 88 ? -18.575 2.747 18.866 1.00 89.25 88 SER A O 1
ATOM 687 N N . ILE A 1 89 ? -17.599 1.303 17.436 1.00 85.69 89 ILE A N 1
ATOM 688 C CA . ILE A 1 89 ? -18.831 0.614 17.040 1.00 85.69 89 ILE A CA 1
ATOM 689 C C . ILE A 1 89 ? -18.828 -0.799 17.638 1.00 85.69 89 ILE A C 1
ATOM 691 O O . ILE A 1 89 ? -17.999 -1.622 17.253 1.00 85.69 89 ILE A O 1
ATOM 695 N N . PRO A 1 90 ? -19.768 -1.133 18.541 1.00 82.94 90 PRO A N 1
ATOM 696 C CA . PRO A 1 90 ? -19.859 -2.481 19.081 1.00 82.94 90 PRO A CA 1
ATOM 697 C C . PRO A 1 90 ? -20.297 -3.468 17.986 1.00 82.94 90 PRO A C 1
ATOM 699 O O . PRO A 1 90 ? -21.415 -3.389 17.476 1.00 82.94 90 PRO A O 1
ATOM 702 N N . ASP A 1 91 ? -19.434 -4.428 17.653 1.00 82.19 91 ASP A N 1
ATOM 703 C CA . ASP A 1 91 ? -19.752 -5.524 16.733 1.00 82.19 91 ASP A CA 1
ATOM 704 C C . ASP A 1 91 ? -20.617 -6.602 17.414 1.00 82.19 91 ASP A C 1
ATOM 706 O O . ASP A 1 91 ? -20.182 -7.266 18.356 1.00 82.19 91 ASP A O 1
ATOM 710 N N . ALA A 1 92 ? -21.839 -6.807 16.913 1.00 79.75 92 ALA A N 1
ATOM 711 C CA . ALA A 1 92 ? -22.811 -7.776 17.428 1.00 79.75 92 ALA A CA 1
ATOM 712 C C . ALA A 1 92 ? -22.363 -9.247 17.325 1.00 79.75 92 ALA A C 1
ATOM 714 O O . ALA A 1 92 ? -22.992 -10.117 17.930 1.00 79.75 92 ALA A O 1
ATOM 715 N N . LEU A 1 93 ? -21.314 -9.540 16.551 1.00 78.56 93 LEU A N 1
ATOM 716 C CA . LEU A 1 93 ? -20.739 -10.881 16.435 1.00 78.56 93 LEU A CA 1
ATOM 717 C C . LEU A 1 93 ? -19.619 -11.143 17.447 1.00 78.56 93 LEU A C 1
ATOM 719 O O . LEU A 1 93 ? -19.176 -12.286 17.587 1.00 78.56 93 LEU A O 1
ATOM 723 N N . LEU A 1 94 ? -19.158 -10.116 18.163 1.00 77.69 94 LEU A N 1
ATOM 724 C CA . LEU A 1 94 ? -18.123 -10.280 19.173 1.00 77.69 94 LEU A CA 1
ATOM 725 C C . LEU A 1 94 ? -18.739 -10.658 20.528 1.00 77.69 94 LEU A C 1
ATOM 727 O O . LEU A 1 94 ? -19.649 -9.979 20.991 1.00 77.69 94 LEU A O 1
ATOM 731 N N . PRO A 1 95 ? -18.194 -11.660 21.246 1.00 69.44 95 PRO A N 1
ATOM 732 C CA . PRO A 1 95 ? -18.691 -12.067 22.569 1.00 69.44 95 PRO A CA 1
ATOM 733 C C . PRO A 1 95 ? -18.697 -10.950 23.624 1.00 69.44 95 PRO A C 1
ATOM 735 O O . PRO A 1 95 ? -19.332 -11.072 24.669 1.00 69.44 95 PRO A O 1
ATOM 738 N N . LEU A 1 96 ? -17.932 -9.885 23.375 1.00 69.69 96 LEU A N 1
ATOM 739 C CA . LEU A 1 96 ? -17.785 -8.729 24.254 1.00 69.69 96 LEU A CA 1
ATOM 740 C C . LEU A 1 96 ? -18.979 -7.773 24.164 1.00 69.69 96 LEU A C 1
ATOM 742 O O . LEU A 1 96 ? -19.222 -7.023 25.113 1.00 69.69 96 LEU A O 1
ATOM 746 N N . THR A 1 97 ? -19.735 -7.787 23.063 1.00 67.25 97 THR A N 1
ATOM 747 C CA . THR A 1 97 ? -20.901 -6.919 22.927 1.00 67.25 97 THR A CA 1
ATOM 748 C C . THR A 1 97 ? -22.085 -7.539 23.652 1.00 67.25 97 THR A C 1
ATOM 750 O O . THR A 1 97 ? -22.635 -8.572 23.279 1.00 67.25 97 THR A O 1
ATOM 753 N N . GLN A 1 98 ? -22.492 -6.885 24.739 1.00 62.12 98 GLN A N 1
ATOM 754 C CA . GLN A 1 98 ? -23.725 -7.202 25.455 1.00 62.12 98 GLN A CA 1
ATOM 755 C C . GLN A 1 98 ? -24.917 -6.714 24.616 1.00 62.12 98 GLN A C 1
ATOM 757 O O . GLN A 1 98 ? -25.566 -5.718 24.935 1.00 62.12 98 GLN A O 1
ATOM 762 N N . GLY A 1 99 ? -25.162 -7.376 23.484 1.00 63.69 99 GLY A N 1
ATOM 763 C CA . GLY A 1 99 ? -26.401 -7.234 22.731 1.00 63.69 99 GLY A CA 1
ATOM 764 C C . GLY A 1 99 ? -27.555 -7.887 23.498 1.00 63.69 99 GLY A C 1
ATOM 765 O O . GLY A 1 99 ? -27.316 -8.772 24.325 1.00 63.69 99 GLY A O 1
ATOM 766 N N . PRO A 1 100 ? -28.820 -7.494 23.250 1.00 60.41 100 PRO A N 1
ATOM 767 C CA . PRO A 1 100 ? -29.952 -8.257 23.755 1.00 60.41 100 PRO A CA 1
ATOM 768 C C . PRO A 1 100 ? -29.726 -9.718 23.375 1.00 60.41 100 PRO A C 1
ATOM 770 O O . PRO A 1 100 ? -29.400 -9.990 22.220 1.00 60.41 100 PRO A O 1
ATOM 773 N N . ALA A 1 101 ? -29.871 -10.636 24.331 1.00 60.59 101 ALA A N 1
ATOM 774 C CA . ALA A 1 101 ? -29.837 -12.068 24.076 1.00 60.59 101 ALA A CA 1
ATOM 775 C C . ALA A 1 101 ? -31.025 -12.417 23.170 1.00 60.59 101 ALA A C 1
ATOM 777 O O . ALA A 1 101 ? -32.085 -12.855 23.620 1.00 60.59 101 ALA A O 1
ATOM 778 N N . VAL A 1 102 ? -30.908 -12.118 21.879 1.00 58.53 102 VAL A N 1
ATOM 779 C CA . VAL A 1 102 ? -31.898 -12.476 20.886 1.00 58.53 102 VAL A CA 1
ATOM 780 C C . VAL A 1 102 ? -31.725 -13.977 20.723 1.00 58.53 102 VAL A C 1
ATOM 782 O O . VAL A 1 102 ? -30.942 -14.450 19.907 1.00 58.53 102 VAL A O 1
ATOM 785 N N . VAL A 1 103 ? -32.479 -14.711 21.539 1.00 60.53 103 VAL A N 1
ATOM 786 C CA . VAL A 1 103 ? -32.575 -16.177 21.658 1.00 60.53 103 VAL A CA 1
ATOM 787 C C . VAL A 1 103 ? -32.638 -16.938 20.322 1.00 60.53 103 VAL A C 1
ATOM 789 O O . VAL A 1 103 ? -32.429 -18.146 20.282 1.00 60.53 103 VAL A O 1
ATOM 792 N N . GLY A 1 104 ? -32.918 -16.256 19.207 1.00 68.62 104 GLY A N 1
ATOM 793 C CA . GLY A 1 104 ? -32.880 -16.820 17.858 1.00 68.62 104 GLY A CA 1
ATOM 794 C C . GLY A 1 104 ? -31.482 -16.972 17.238 1.00 68.62 104 GLY A C 1
ATOM 795 O O . GLY A 1 104 ? -31.332 -17.807 16.346 1.00 68.62 104 GLY A O 1
ATOM 796 N N . TRP A 1 105 ? -30.469 -16.215 17.676 1.00 68.06 105 TRP A N 1
ATOM 797 C CA . TRP A 1 105 ? -29.105 -16.266 17.115 1.00 68.06 105 TRP A CA 1
ATOM 798 C C . TRP A 1 105 ? -28.276 -17.422 17.665 1.00 68.06 105 TRP A C 1
ATOM 800 O O . TRP A 1 105 ? -27.473 -17.996 16.928 1.00 68.06 105 TRP A O 1
ATOM 810 N N . ASP A 1 106 ? -28.548 -17.845 18.901 1.00 68.00 106 ASP A N 1
ATOM 811 C CA . ASP A 1 106 ? -27.934 -19.032 19.499 1.00 68.00 106 ASP A CA 1
ATOM 812 C C . ASP A 1 106 ? -28.134 -20.269 18.613 1.00 68.00 106 ASP A C 1
ATOM 814 O O . ASP A 1 106 ? -27.227 -21.076 18.441 1.00 68.00 106 ASP A O 1
ATOM 818 N N . ARG A 1 107 ? -29.278 -20.373 17.925 1.00 70.31 107 ARG A N 1
ATOM 819 C CA . ARG A 1 107 ? -29.551 -21.456 16.967 1.00 70.31 107 ARG A CA 1
ATOM 820 C C . ARG A 1 107 ? -28.657 -21.424 15.716 1.00 70.31 107 ARG A C 1
ATOM 822 O O . ARG A 1 107 ? -28.419 -22.483 15.139 1.00 70.31 107 ARG A O 1
ATOM 829 N N . TRP A 1 108 ? -28.199 -20.250 15.277 1.00 68.81 108 TRP A N 1
ATOM 830 C CA . TRP A 1 108 ? -27.330 -20.098 14.101 1.00 68.81 108 TRP A CA 1
ATOM 831 C C . TRP A 1 108 ? -25.843 -20.238 14.448 1.00 68.81 108 TRP A C 1
ATOM 833 O O . TRP A 1 108 ? -25.099 -20.794 13.644 1.00 68.81 108 TRP A O 1
ATOM 843 N N . PHE A 1 109 ? -25.422 -19.797 15.641 1.00 68.81 109 PHE A N 1
ATOM 844 C CA . PHE A 1 109 ? -24.008 -19.772 16.039 1.00 68.81 109 PHE A CA 1
ATOM 845 C C . PHE A 1 109 ? -23.580 -20.859 17.036 1.00 68.81 109 PHE A C 1
ATOM 847 O O . PHE A 1 109 ? -22.417 -21.250 17.015 1.00 68.81 109 PHE A O 1
ATOM 854 N N . GLN A 1 110 ? -24.472 -21.411 17.868 1.00 66.81 110 GLN A N 1
ATOM 855 C CA . GLN A 1 110 ? -24.103 -22.477 18.824 1.00 66.81 110 GLN A CA 1
ATOM 856 C C . GLN A 1 110 ? -24.110 -23.881 18.196 1.00 66.81 110 GLN A C 1
ATOM 858 O O . GLN A 1 110 ? -23.833 -24.875 18.870 1.00 66.81 110 GLN A O 1
ATOM 863 N N . GLY A 1 111 ? -24.416 -23.979 16.896 1.00 60.75 111 GLY A N 1
ATOM 864 C CA . GLY A 1 111 ? -24.692 -25.250 16.237 1.00 60.75 111 GLY A CA 1
ATOM 865 C C . GLY A 1 111 ? -25.950 -25.907 16.815 1.00 60.75 111 GLY A C 1
ATOM 866 O O . GLY A 1 111 ? -26.420 -25.584 17.903 1.00 60.75 111 GLY A O 1
ATOM 867 N N . ALA A 1 112 ? -26.554 -26.841 16.083 1.00 60.16 112 ALA A N 1
ATOM 868 C CA . ALA A 1 112 ? -27.704 -27.573 16.604 1.00 60.16 112 ALA A CA 1
ATOM 869 C C . ALA A 1 112 ? -27.271 -28.435 17.806 1.00 60.16 112 ALA A C 1
ATOM 871 O O . ALA A 1 112 ? -26.825 -29.573 17.638 1.00 60.16 112 ALA A O 1
ATOM 872 N N . HIS A 1 113 ? -27.397 -27.901 19.023 1.00 62.53 113 HIS A N 1
ATOM 873 C CA . HIS A 1 113 ? -27.086 -28.595 20.268 1.00 62.53 113 HIS A CA 1
ATOM 874 C C . HIS A 1 113 ? -28.184 -29.625 20.571 1.00 62.53 113 HIS A C 1
ATOM 876 O O . HIS A 1 113 ? -29.008 -29.463 21.466 1.00 62.53 113 HIS A O 1
ATOM 882 N N . GLY A 1 114 ? -28.258 -30.677 19.755 1.00 60.66 114 GLY A N 1
ATOM 883 C CA . GLY A 1 114 ? -29.318 -31.671 19.867 1.00 60.66 114 GLY A CA 1
ATOM 884 C C . GLY A 1 114 ? -29.585 -32.461 18.597 1.00 60.66 114 GLY A C 1
ATOM 885 O O . GLY A 1 114 ? -30.715 -32.495 18.135 1.00 60.66 114 GLY A O 1
ATOM 886 N N . SER A 1 115 ? -28.576 -33.125 18.035 1.00 53.31 115 SER A N 1
ATOM 887 C CA . SER A 1 115 ? -28.814 -34.356 17.273 1.00 53.31 115 SER A CA 1
ATOM 888 C C . SER A 1 115 ? -27.516 -35.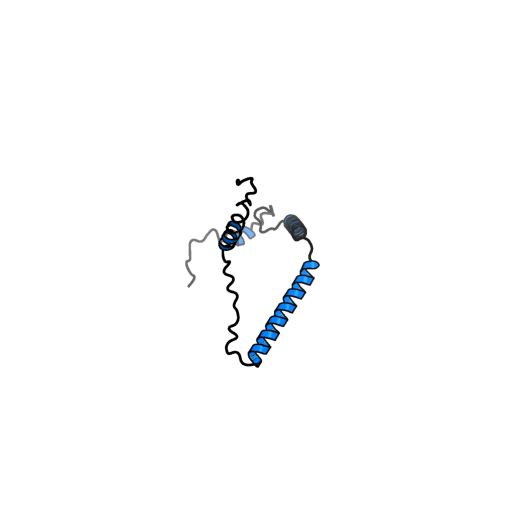137 17.121 1.00 53.31 115 SER A C 1
ATOM 890 O O . SER A 1 115 ? -26.741 -34.941 16.186 1.00 53.31 115 SER A O 1
ATOM 892 N N . ARG A 1 116 ? -27.288 -36.088 18.033 1.00 60.81 116 ARG A N 1
ATOM 893 C CA . ARG A 1 116 ? -26.485 -37.268 17.694 1.00 60.81 116 ARG A CA 1
ATOM 894 C C . ARG A 1 116 ? -27.174 -37.953 16.513 1.00 60.81 116 ARG A C 1
ATOM 896 O O . ARG A 1 116 ? -28.214 -38.577 16.681 1.00 60.81 116 ARG A O 1
ATOM 903 N N . GLY A 1 117 ? -26.568 -37.850 15.338 1.00 65.94 117 GLY A N 1
ATOM 904 C CA . GLY A 1 117 ? -27.035 -38.479 14.105 1.00 65.94 117 GLY A CA 1
ATOM 905 C C . GLY A 1 117 ? -27.335 -37.405 13.063 1.00 65.94 117 GLY A C 1
ATOM 906 O O . GLY A 1 117 ? -28.152 -36.530 13.297 1.00 65.94 117 GLY A O 1
ATOM 907 N N . ARG A 1 118 ? -26.720 -37.390 11.888 1.00 60.41 118 ARG A N 1
ATOM 908 C CA . ARG A 1 118 ? -26.193 -38.506 11.114 1.00 60.41 118 ARG A CA 1
ATOM 909 C C . ARG A 1 118 ? -24.916 -38.069 10.403 1.00 60.41 118 ARG A C 1
ATOM 911 O O . ARG A 1 118 ? -24.841 -36.984 9.846 1.00 60.41 118 ARG A O 1
ATOM 918 N N . LYS A 1 119 ? -23.941 -38.975 10.421 1.00 66.50 119 LYS A N 1
ATOM 919 C CA . LYS A 1 119 ? -22.879 -39.088 9.418 1.00 66.50 119 LYS A CA 1
ATOM 920 C C . LYS A 1 119 ? -23.558 -39.032 8.056 1.00 66.50 119 LYS A C 1
ATOM 922 O O . LYS A 1 119 ? -24.398 -39.892 7.830 1.00 66.50 119 LYS A O 1
ATOM 927 N N . TRP A 1 120 ? -23.219 -38.039 7.246 1.00 67.69 120 TRP A N 1
ATOM 928 C CA . TRP A 1 120 ? -23.187 -38.069 5.784 1.00 67.69 120 TRP A CA 1
ATOM 929 C C . TRP A 1 120 ? -22.5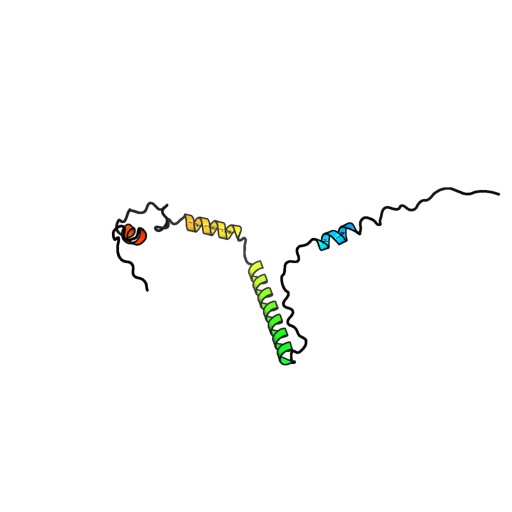80 -36.757 5.310 1.00 67.69 120 TRP A C 1
ATOM 931 O O . TRP A 1 120 ? -23.248 -35.732 5.273 1.00 67.69 120 TRP A O 1
ATOM 941 N N . TRP A 1 121 ? -21.311 -36.837 4.945 1.00 61.41 121 TRP A N 1
ATOM 942 C CA . TRP A 1 121 ? -20.826 -36.261 3.702 1.00 61.41 121 TRP A CA 1
ATOM 943 C C . TRP A 1 121 ? -20.074 -37.394 2.994 1.00 61.41 121 TRP A C 1
ATOM 945 O O . TRP A 1 121 ? -19.643 -38.339 3.662 1.00 61.41 121 TRP A O 1
ATOM 955 N N . PHE A 1 122 ? -20.095 -37.332 1.666 1.00 44.53 122 PHE A N 1
ATOM 956 C CA . PHE A 1 122 ? -19.515 -38.284 0.717 1.00 44.53 122 PHE A CA 1
ATOM 957 C C . PHE A 1 122 ? -18.102 -38.752 1.085 1.00 44.53 122 PHE A C 1
ATOM 959 O O . PHE A 1 122 ? -17.336 -37.928 1.633 1.00 44.53 122 PHE A O 1
#

Sequence (122 aa):
MESVDDEQQPNLSSLEEDEEEEEAIRALPKSSSETITPNFIGLGKHRMAAAVDHLHHQIQIIQEELEELETLGESSLVCKELVSTVESIPDALLPLTQGPAVVGWDRWFQGAHGSRGRKWWF

pLDDT: mean 71.17, std 19.25, range [38.5, 98.38]

Foldseek 3Di:
DDDDDDDDDDDDDPPPPVVVVVVVVVPDPPPPPPPPPPPPVDDPPVRVVVVVVVVVVVVVVVVVVVVVVVVDDDPVVVVVVVVVVVVVDDDPPDPPDPDPPPVVVCPVPVDPPDDPDDDDDD

Mean predicted aligned error: 19.95 Å

Organism: Actinidia chinensis var. chinensis (NCBI:txid1590841)